Protein AF-A0A938ZZW5-F1 (afdb_monomer_lite)

Radius of gyration: 18.92 Å; chains: 1; bounding box: 55×35×50 Å

pLDDT: mean 74.82, std 15.45, range [39.91, 95.12]

Secondary structure (DSSP, 8-state):
-EEEEEEESSSEEEEEEEPPTT--HHHHHHHHHHHHHTT---BSS-------SEEEEEE----PPPPEE---SBTTB-EEEEEETTEEEEEEEETTTTEEEEEEEETTTTEEEEEEEES--HHHHHHHHHHHHHHHHHHHHHHHT----TT--

Sequence (153 aa):
MKAIITVVEKISSEAHIDIPDGLAESGIKQHVIDHYNSGEMLALLNIFHVDFESISVHIGKKKQFTWQPGKPWSPKRPYYFCKLGRFTLTLLTDTEQNLTRTEVYFGHHRQLIYTSEKDISKELAIVELQNFLSGLTVELQTLGHIEFSENEV

Foldseek 3Di:
DKKWKWFDDVDIWIFIDDDDPPDDPVRSVVVVVVCLVVVVGDTPDDDDDDDTPDMDMGDDDPPDWDWDWDDAPDPQWTKTWTDDPQKIWIWTARNVQCKIKIWIDGRNNPRTPDIDIDSHHPVVVVVVVVVVVVRVVVVVVVVVPDDDDPPPD

Structure (mmCIF, N/CA/C/O backbone):
data_AF-A0A938ZZW5-F1
#
_entry.id   AF-A0A938ZZW5-F1
#
loop_
_atom_site.group_PDB
_atom_site.id
_atom_site.type_symbol
_atom_site.label_atom_id
_atom_site.label_alt_id
_atom_site.label_comp_id
_atom_site.label_asym_id
_atom_site.label_entity_id
_atom_site.label_seq_id
_atom_site.pdbx_PDB_ins_code
_atom_site.Cartn_x
_atom_site.Cartn_y
_atom_site.Cartn_z
_atom_site.occupancy
_atom_site.B_iso_or_equiv
_atom_site.auth_seq_id
_atom_site.auth_comp_id
_atom_site.auth_asym_id
_atom_site.auth_atom_id
_atom_site.pdbx_PDB_model_num
ATOM 1 N N . MET A 1 1 ? 8.208 -2.073 22.589 1.00 57.69 1 MET A N 1
ATOM 2 C CA . MET A 1 1 ? 7.100 -2.368 21.632 1.00 57.69 1 MET A CA 1
ATOM 3 C C . MET A 1 1 ? 6.944 -1.211 20.624 1.00 57.69 1 MET A C 1
ATOM 5 O O . MET A 1 1 ? 7.438 -0.136 20.929 1.00 57.69 1 MET A O 1
ATOM 9 N N . LYS A 1 2 ? 6.309 -1.369 19.443 1.00 45.97 2 LYS A N 1
ATOM 10 C CA . LYS A 1 2 ? 6.075 -0.246 18.490 1.00 45.97 2 LYS A CA 1
ATOM 11 C C . LYS A 1 2 ? 4.584 0.044 18.305 1.00 45.97 2 LYS A C 1
ATOM 13 O O . LYS A 1 2 ? 3.821 -0.899 18.104 1.00 45.97 2 LYS A O 1
ATOM 18 N N . ALA A 1 3 ? 4.198 1.320 18.348 1.00 47.72 3 ALA A N 1
ATOM 19 C CA . ALA A 1 3 ? 2.833 1.778 18.086 1.00 47.72 3 ALA A CA 1
ATOM 20 C C . ALA A 1 3 ? 2.764 2.594 16.788 1.00 47.72 3 ALA A C 1
ATOM 22 O O . ALA A 1 3 ? 3.693 3.331 16.455 1.00 47.72 3 ALA A O 1
ATOM 23 N N . ILE A 1 4 ? 1.666 2.429 16.052 1.00 54.28 4 ILE A N 1
ATOM 24 C CA . ILE A 1 4 ? 1.316 3.254 14.894 1.00 54.28 4 ILE A CA 1
ATOM 25 C C . ILE A 1 4 ? 0.254 4.236 15.370 1.00 54.28 4 ILE A C 1
ATOM 27 O O . ILE A 1 4 ? -0.787 3.813 15.871 1.00 54.28 4 ILE A O 1
ATOM 31 N N . ILE A 1 5 ? 0.528 5.530 15.239 1.00 53.88 5 ILE A N 1
ATOM 32 C CA . ILE A 1 5 ? -0.391 6.585 15.656 1.00 53.88 5 ILE A CA 1
ATOM 33 C C . ILE A 1 5 ? -0.935 7.249 14.403 1.00 53.88 5 ILE A C 1
ATOM 35 O O . ILE A 1 5 ? -0.165 7.703 13.559 1.00 53.88 5 ILE A O 1
ATOM 39 N N . THR A 1 6 ? -2.257 7.273 14.282 1.00 50.34 6 THR A N 1
ATOM 40 C CA . THR A 1 6 ? -2.980 8.029 13.261 1.00 50.34 6 THR A CA 1
ATOM 41 C C . THR A 1 6 ? -3.580 9.256 13.925 1.00 50.34 6 THR A C 1
ATOM 43 O O . THR A 1 6 ? -4.434 9.129 14.803 1.00 50.34 6 THR A O 1
ATOM 46 N N . VAL A 1 7 ? -3.126 10.435 13.519 1.00 52.50 7 VAL A N 1
ATOM 47 C CA . VAL A 1 7 ? -3.723 11.711 13.924 1.00 52.50 7 VAL A CA 1
ATOM 48 C C . VAL A 1 7 ? -4.695 12.124 12.824 1.00 52.50 7 VAL A C 1
ATOM 50 O O . VAL A 1 7 ? -4.313 12.183 11.652 1.00 52.50 7 VAL A O 1
ATOM 53 N N . VAL A 1 8 ? -5.960 12.341 13.186 1.00 47.31 8 VAL A N 1
ATOM 54 C CA . VAL A 1 8 ? -6.995 12.784 12.246 1.00 47.31 8 VAL A CA 1
ATOM 55 C C . VAL A 1 8 ? -7.117 14.303 12.341 1.00 47.31 8 VAL A C 1
ATOM 57 O O . VAL A 1 8 ? -7.583 14.837 13.350 1.00 47.31 8 VAL A O 1
ATOM 60 N N . GLU A 1 9 ? -6.696 14.984 11.276 1.00 54.06 9 GLU A N 1
ATOM 61 C CA . GLU A 1 9 ? -6.910 16.416 11.032 1.00 54.06 9 GLU A CA 1
ATOM 62 C C . GLU A 1 9 ? -7.744 16.590 9.742 1.00 54.06 9 GLU A C 1
ATOM 64 O O . GLU A 1 9 ? -8.229 15.614 9.167 1.00 54.06 9 GLU A O 1
ATOM 69 N N . LYS A 1 10 ? -7.820 17.812 9.185 1.00 41.56 10 LYS A N 1
ATOM 70 C CA . LYS A 1 10 ? -8.226 18.009 7.772 1.00 41.56 10 LYS A CA 1
ATOM 71 C C . LYS A 1 10 ? -7.369 17.197 6.778 1.00 41.56 10 LYS A C 1
ATOM 73 O O . LYS A 1 10 ? -7.764 17.059 5.622 1.00 41.56 10 LYS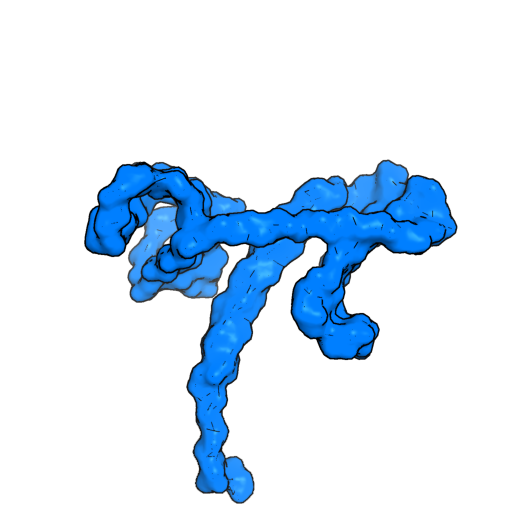 A O 1
ATOM 78 N N . ILE A 1 11 ? -6.206 16.700 7.212 1.00 45.91 11 ILE A N 1
ATOM 79 C CA . ILE A 1 11 ? -5.314 15.763 6.521 1.00 45.91 11 ILE A CA 1
ATOM 80 C C . ILE A 1 11 ? -4.861 14.714 7.556 1.00 45.91 11 ILE A C 1
ATOM 82 O O . ILE A 1 11 ? -4.548 15.057 8.689 1.00 45.91 11 ILE A O 1
ATOM 86 N N . SER A 1 12 ? -4.825 13.426 7.209 1.00 50.91 12 SER A N 1
ATOM 87 C CA . SER A 1 12 ? -4.348 12.380 8.128 1.00 50.91 12 SER A CA 1
ATOM 88 C C . SER A 1 12 ? -2.816 12.305 8.162 1.00 50.91 12 SER A C 1
ATOM 90 O O . SER A 1 12 ? -2.197 12.176 7.101 1.00 50.91 12 SER A O 1
ATOM 92 N N . SER A 1 13 ? -2.220 12.279 9.358 1.00 55.19 13 SER A N 1
ATOM 93 C CA . SER A 1 13 ? -0.772 12.103 9.563 1.00 55.19 13 SER A CA 1
ATOM 94 C C . SER A 1 13 ? -0.446 10.848 10.369 1.00 55.19 13 SER A C 1
ATOM 96 O O . SER A 1 13 ? -1.127 10.518 11.341 1.00 55.19 13 SER A O 1
ATOM 98 N N . GLU A 1 14 ? 0.623 10.151 9.972 1.00 61.62 14 GLU A N 1
ATOM 99 C CA . GLU A 1 14 ? 1.134 8.959 10.657 1.00 61.62 14 GLU A CA 1
ATOM 100 C C . GLU A 1 14 ? 2.482 9.265 11.325 1.00 61.62 14 GLU A C 1
ATOM 102 O O . GLU A 1 14 ? 3.399 9.797 10.688 1.00 61.62 14 GLU A O 1
ATOM 107 N N . ALA A 1 15 ? 2.613 8.889 12.599 1.00 64.75 15 ALA A N 1
ATOM 108 C CA . ALA A 1 15 ? 3.859 8.970 13.357 1.00 64.75 15 ALA A CA 1
ATOM 109 C C . ALA A 1 15 ? 4.176 7.632 14.035 1.00 64.75 15 ALA A C 1
ATOM 111 O O . ALA A 1 15 ? 3.279 6.898 14.469 1.00 64.75 15 ALA A O 1
ATOM 112 N N . HIS A 1 16 ? 5.466 7.293 14.115 1.00 68.75 16 HIS A N 1
ATOM 113 C CA . HIS A 1 16 ? 5.942 6.069 14.770 1.00 68.75 16 HIS A CA 1
ATOM 114 C C . HIS A 1 16 ? 6.742 6.444 16.007 1.00 68.75 16 HIS A C 1
ATOM 116 O O . HIS A 1 16 ? 7.796 7.064 15.888 1.00 68.75 16 HIS A O 1
ATOM 122 N N . ILE A 1 17 ? 6.274 6.006 17.173 1.00 73.31 17 ILE A N 1
ATOM 123 C CA . ILE A 1 17 ? 6.992 6.172 18.438 1.00 73.31 17 ILE A CA 1
ATOM 124 C C . ILE A 1 17 ? 7.247 4.812 19.089 1.00 73.31 17 ILE A C 1
ATOM 126 O O . ILE A 1 17 ? 6.466 3.860 18.938 1.00 73.31 17 ILE A O 1
ATOM 130 N N . ASP A 1 18 ? 8.357 4.721 19.813 1.00 78.62 18 ASP A N 1
ATOM 131 C CA . ASP A 1 18 ? 8.662 3.556 20.630 1.00 78.62 18 ASP A CA 1
ATOM 132 C C . ASP A 1 18 ? 7.878 3.638 21.945 1.00 78.62 18 ASP A C 1
ATOM 134 O O . ASP A 1 18 ? 7.877 4.661 22.631 1.00 78.62 18 ASP A O 1
ATOM 138 N N . ILE A 1 19 ? 7.189 2.545 22.284 1.00 79.56 19 ILE A N 1
ATOM 139 C CA . ILE A 1 19 ? 6.411 2.439 23.520 1.00 79.56 19 ILE A CA 1
ATOM 140 C C . ILE A 1 19 ? 7.209 1.615 24.536 1.00 79.56 19 ILE A C 1
ATOM 142 O O . ILE A 1 19 ? 7.565 0.467 24.213 1.00 79.56 19 ILE A O 1
ATOM 146 N N . PRO A 1 20 ? 7.461 2.161 25.745 1.00 81.62 20 PRO A N 1
ATOM 147 C CA . PRO A 1 20 ? 8.065 1.426 26.847 1.00 81.62 20 PRO A CA 1
ATOM 148 C C . PRO A 1 20 ? 7.281 0.156 27.177 1.00 81.62 20 PRO A C 1
ATOM 150 O O . PRO A 1 20 ? 6.047 0.152 27.228 1.00 81.62 20 PRO A O 1
ATOM 153 N N . ASP A 1 21 ? 8.001 -0.938 27.401 1.00 78.12 21 ASP A N 1
ATOM 154 C CA . ASP A 1 21 ? 7.375 -2.209 27.747 1.00 78.12 21 ASP A CA 1
ATOM 155 C C . ASP A 1 21 ? 6.774 -2.146 29.167 1.00 78.12 21 ASP A C 1
ATOM 157 O O . ASP A 1 21 ? 7.324 -1.514 30.068 1.00 78.12 21 ASP A O 1
ATOM 161 N N . GLY A 1 22 ? 5.632 -2.810 29.375 1.00 78.19 22 GLY A N 1
ATOM 162 C CA . GLY A 1 22 ? 4.965 -2.888 30.683 1.00 78.19 22 GLY A CA 1
ATOM 163 C C . GLY A 1 22 ? 4.006 -1.737 31.017 1.00 78.19 22 GLY A C 1
ATOM 164 O O . GLY A 1 22 ? 3.417 -1.749 32.097 1.00 78.19 22 GLY A O 1
ATOM 165 N N . LEU A 1 23 ? 3.800 -0.773 30.113 1.00 82.19 23 LEU A N 1
ATOM 166 C CA . LEU A 1 23 ? 2.779 0.262 30.293 1.00 82.19 23 LEU A CA 1
ATOM 167 C C . LEU A 1 23 ? 1.359 -0.307 30.149 1.00 82.19 23 LEU A C 1
ATOM 169 O O . LEU A 1 23 ? 1.050 -1.026 29.199 1.00 82.19 23 LEU A O 1
ATOM 173 N N . ALA A 1 24 ? 0.480 0.074 31.078 1.00 81.81 24 ALA A N 1
ATOM 174 C CA . ALA A 1 24 ? -0.962 -0.099 30.930 1.00 81.81 24 ALA A CA 1
ATOM 175 C C . ALA A 1 24 ? -1.522 0.884 29.885 1.00 81.81 24 ALA A C 1
ATOM 177 O O . ALA A 1 24 ? -0.890 1.891 29.574 1.00 81.81 24 ALA A O 1
ATOM 178 N N . GLU A 1 25 ? -2.732 0.633 29.382 1.00 70.00 25 GLU A N 1
ATOM 179 C CA . GLU A 1 25 ? -3.375 1.432 28.324 1.00 70.00 25 GLU A CA 1
ATOM 180 C C . GLU A 1 25 ? -3.402 2.943 28.621 1.00 70.00 25 GLU A C 1
ATOM 182 O O . GLU A 1 25 ? -3.058 3.754 27.761 1.00 70.00 25 GLU A O 1
ATOM 187 N N . SER A 1 26 ? -3.719 3.333 29.859 1.00 77.06 26 SER A N 1
ATOM 188 C CA . SER A 1 26 ? -3.692 4.736 30.294 1.00 77.06 26 SER A CA 1
ATOM 189 C C . SER A 1 26 ? -2.289 5.348 30.248 1.00 77.06 26 SER A C 1
ATOM 191 O O . SER A 1 26 ? -2.138 6.507 29.867 1.00 77.06 26 SER A O 1
ATOM 193 N N . GLY A 1 27 ? -1.260 4.566 30.580 1.00 78.31 27 GLY A N 1
ATOM 194 C CA . GLY A 1 27 ? 0.140 4.974 30.477 1.00 78.31 27 GLY A CA 1
ATOM 195 C C . GLY A 1 27 ? 0.593 5.126 29.027 1.00 78.31 27 GLY A C 1
ATOM 196 O O . GLY A 1 27 ? 1.302 6.073 28.708 1.00 78.31 27 GLY A O 1
ATOM 197 N N . ILE A 1 28 ? 0.124 4.255 28.128 1.00 76.62 28 ILE A N 1
ATOM 198 C CA . ILE A 1 28 ? 0.386 4.380 26.687 1.00 76.62 28 ILE A CA 1
ATOM 199 C C . ILE A 1 28 ? -0.282 5.641 26.133 1.00 76.62 28 ILE A C 1
ATOM 201 O O . ILE A 1 28 ? 0.349 6.389 25.390 1.00 76.62 28 ILE A O 1
ATOM 205 N N . LYS A 1 29 ? -1.531 5.917 26.528 1.00 73.31 29 LYS A N 1
ATOM 206 C CA . LYS A 1 29 ? -2.240 7.142 26.140 1.00 73.31 29 LYS A CA 1
ATOM 207 C C . LYS A 1 29 ? -1.482 8.396 26.581 1.00 73.31 29 LYS A C 1
ATOM 209 O O . LYS A 1 29 ? -1.312 9.308 25.777 1.00 73.31 29 LYS A O 1
ATOM 214 N N . GLN A 1 30 ? -1.018 8.431 27.830 1.00 76.81 30 GLN A N 1
ATOM 215 C CA . GLN A 1 30 ? -0.267 9.572 28.348 1.00 76.81 30 GLN A CA 1
ATOM 216 C C . GLN A 1 30 ? 1.070 9.744 27.618 1.00 76.81 30 GLN A C 1
ATOM 218 O O . GLN A 1 30 ? 1.376 10.843 27.180 1.00 76.81 30 GLN A O 1
ATOM 223 N N . HIS A 1 31 ? 1.797 8.651 27.375 1.00 81.88 31 HIS A N 1
ATOM 224 C CA . HIS A 1 31 ? 3.055 8.655 26.619 1.00 81.88 31 HIS A CA 1
ATOM 225 C C . HIS A 1 31 ? 2.890 9.241 25.206 1.00 81.88 31 HIS A C 1
ATOM 227 O O . HIS A 1 31 ? 3.710 10.029 24.747 1.00 81.88 31 HIS A O 1
ATOM 233 N N . VAL A 1 32 ? 1.795 8.897 24.524 1.00 76.69 32 VAL A N 1
ATOM 234 C CA . VAL A 1 32 ? 1.442 9.445 23.203 1.00 76.69 32 VAL A CA 1
ATOM 235 C C . VAL A 1 32 ? 1.156 10.947 23.270 1.00 76.69 32 VAL A C 1
ATOM 237 O O . VAL A 1 32 ? 1.653 11.699 22.432 1.00 76.69 32 VAL A O 1
ATOM 240 N N . ILE A 1 33 ? 0.379 11.384 24.266 1.00 75.88 33 ILE A N 1
ATOM 241 C CA . ILE A 1 33 ? 0.062 12.802 24.489 1.00 75.88 33 ILE A CA 1
ATOM 242 C C . ILE A 1 33 ? 1.334 13.599 24.800 1.00 75.88 33 ILE A C 1
ATOM 244 O O . ILE A 1 33 ? 1.512 14.692 24.267 1.00 75.88 33 ILE A O 1
ATOM 248 N N . ASP A 1 34 ? 2.229 13.055 25.623 1.00 80.81 34 ASP A N 1
ATOM 249 C CA . ASP A 1 34 ? 3.463 13.727 26.028 1.00 80.81 34 ASP A CA 1
ATOM 250 C C . ASP A 1 34 ? 4.401 13.932 24.830 1.00 80.81 34 ASP A C 1
ATOM 252 O O . ASP A 1 34 ? 4.881 15.045 24.626 1.00 80.81 34 ASP A O 1
ATOM 256 N N . HIS A 1 35 ? 4.583 12.907 23.985 1.00 77.75 35 HIS A N 1
ATOM 257 C CA . HIS A 1 35 ? 5.369 13.012 22.747 1.00 77.75 35 HIS A CA 1
ATOM 258 C C . HIS A 1 35 ? 4.771 13.980 21.721 1.00 77.75 35 HIS A C 1
ATOM 260 O O . HIS A 1 35 ? 5.504 14.609 20.956 1.00 77.75 35 HIS A O 1
ATOM 266 N N . TYR A 1 36 ? 3.443 14.086 21.675 1.00 72.56 36 TYR A N 1
ATOM 267 C CA . TYR A 1 36 ? 2.775 15.071 20.833 1.00 72.56 36 TYR A CA 1
ATOM 268 C C . TYR A 1 36 ? 3.028 16.491 21.355 1.00 72.56 36 TYR A C 1
ATOM 270 O O . TYR A 1 36 ? 3.528 17.347 20.631 1.00 72.56 36 TYR A O 1
ATOM 278 N N . ASN A 1 37 ? 2.749 16.727 22.640 1.00 73.75 37 ASN A N 1
ATOM 279 C CA . ASN A 1 37 ? 2.890 18.042 23.267 1.00 73.75 37 ASN A CA 1
ATOM 280 C C . ASN A 1 37 ? 4.343 18.536 23.299 1.00 73.75 37 ASN A C 1
ATOM 282 O O . ASN A 1 37 ? 4.574 19.745 23.266 1.00 73.75 37 ASN A O 1
ATOM 286 N N . SER A 1 38 ? 5.320 17.626 23.358 1.00 78.44 38 SER A N 1
ATOM 287 C CA . SER A 1 38 ? 6.745 17.964 23.299 1.00 78.44 38 SER A CA 1
ATOM 288 C C . SER A 1 38 ? 7.237 18.301 21.886 1.00 78.44 38 SER A C 1
ATOM 290 O O . SER A 1 38 ? 8.338 18.832 21.745 1.00 78.44 38 SER A O 1
ATOM 292 N N . GLY A 1 39 ? 6.448 18.011 20.844 1.00 70.31 39 GLY A N 1
ATOM 293 C CA . GLY A 1 39 ? 6.859 18.140 19.443 1.00 70.31 39 GLY A CA 1
ATOM 294 C C . GLY A 1 39 ? 7.840 17.057 18.979 1.00 70.31 39 GLY A C 1
ATOM 295 O O . GLY A 1 39 ? 8.392 17.146 17.884 1.00 70.31 39 GLY A O 1
ATOM 296 N N . GLU A 1 40 ? 8.069 16.018 19.787 1.00 70.81 40 GLU A N 1
ATOM 297 C CA . GLU A 1 40 ? 8.943 14.889 19.440 1.00 70.81 40 GLU A CA 1
ATOM 298 C C . GLU A 1 40 ? 8.256 13.863 18.524 1.00 70.81 40 GLU A C 1
ATOM 300 O O . GLU A 1 40 ? 8.891 12.929 18.026 1.00 70.81 40 GLU A O 1
ATOM 305 N N . MET A 1 41 ? 6.956 14.031 18.269 1.00 72.88 41 MET A N 1
ATOM 306 C CA . MET A 1 41 ? 6.207 13.241 17.302 1.00 72.88 41 MET A CA 1
ATOM 307 C C . MET A 1 41 ? 6.499 13.727 15.875 1.00 72.88 41 MET A C 1
ATOM 309 O O . MET A 1 41 ? 5.773 14.538 15.305 1.00 72.88 41 MET A O 1
ATOM 313 N N . LEU A 1 42 ? 7.573 13.208 15.277 1.00 61.06 42 LEU A N 1
ATOM 314 C CA . LEU A 1 42 ? 7.887 13.459 13.871 1.00 61.06 42 LEU A CA 1
ATOM 315 C C . LEU A 1 42 ? 6.877 12.724 12.980 1.00 61.06 42 LEU A C 1
ATOM 317 O O . LEU A 1 42 ? 7.005 11.525 12.718 1.00 61.06 42 LEU A O 1
ATOM 321 N N . ALA A 1 43 ? 5.855 13.446 12.527 1.00 56.06 43 ALA A N 1
ATOM 322 C CA . ALA A 1 43 ? 4.957 12.964 11.491 1.00 56.06 43 ALA A CA 1
ATOM 323 C C . ALA A 1 43 ? 5.745 12.738 10.187 1.00 56.06 43 ALA A C 1
ATOM 325 O O . ALA A 1 43 ? 6.604 13.536 9.805 1.00 56.06 43 ALA A O 1
ATOM 326 N N . LEU A 1 44 ? 5.447 11.641 9.483 1.00 52.09 44 LEU A N 1
ATOM 327 C CA . LEU A 1 44 ? 6.065 11.323 8.185 1.00 52.09 44 LEU A CA 1
ATOM 328 C C . LEU A 1 44 ? 5.768 12.386 7.110 1.00 52.09 44 LEU A C 1
ATOM 330 O O . LEU A 1 44 ? 6.455 12.450 6.090 1.00 52.09 44 LEU A O 1
ATOM 334 N N . LEU A 1 45 ? 4.769 13.233 7.356 1.00 43.25 45 LEU A N 1
ATOM 335 C CA . LEU A 1 45 ? 4.490 14.461 6.629 1.00 43.25 45 LEU A CA 1
ATOM 336 C C . LEU A 1 45 ? 4.602 15.614 7.626 1.00 43.25 45 LEU A C 1
ATOM 338 O O . LEU A 1 45 ? 3.999 15.578 8.691 1.00 43.25 45 LEU A O 1
ATOM 342 N N . ASN A 1 46 ? 5.420 16.607 7.294 1.00 39.91 46 ASN A N 1
ATOM 343 C CA . ASN A 1 46 ? 5.763 17.737 8.152 1.00 39.91 46 ASN A CA 1
ATOM 344 C C . ASN A 1 46 ? 4.534 18.650 8.338 1.00 39.91 46 ASN A C 1
ATOM 346 O O . ASN A 1 46 ? 4.361 19.611 7.586 1.00 39.91 46 ASN A O 1
ATOM 350 N N . ILE A 1 47 ? 3.646 18.318 9.277 1.00 40.75 47 ILE A N 1
ATOM 351 C CA . ILE A 1 47 ? 2.479 19.138 9.612 1.00 40.75 47 ILE A CA 1
ATOM 352 C C . ILE A 1 47 ? 2.764 19.860 10.930 1.00 40.75 47 ILE A C 1
ATOM 354 O O . ILE A 1 47 ? 3.148 19.254 11.927 1.00 40.75 47 ILE A O 1
ATOM 358 N N . PHE A 1 48 ? 2.671 21.189 10.886 1.00 41.53 48 PHE A N 1
ATOM 359 C CA . PHE A 1 48 ? 2.862 22.077 12.031 1.00 41.53 48 PHE A CA 1
ATOM 360 C C . PHE A 1 48 ? 1.886 21.739 13.168 1.00 41.53 48 PHE A C 1
ATOM 362 O O . PHE A 1 48 ? 0.810 21.216 12.913 1.00 41.53 48 PHE A O 1
ATOM 369 N N . HIS A 1 49 ? 2.237 22.095 14.410 1.00 44.09 49 HIS A N 1
ATOM 370 C CA . HIS A 1 49 ? 1.345 21.989 15.571 1.00 44.09 49 HIS A CA 1
ATOM 371 C C . HIS A 1 49 ? 0.014 22.716 15.297 1.00 44.09 49 HIS A C 1
ATOM 373 O O . HIS A 1 49 ? -0.019 23.947 15.235 1.00 44.09 49 HIS A O 1
ATOM 379 N N . VAL A 1 50 ? -1.076 21.966 15.155 1.00 46.12 50 VAL A N 1
ATOM 380 C CA . VAL A 1 50 ? -2.451 22.484 15.094 1.00 46.12 50 VAL A CA 1
ATOM 381 C C . VAL A 1 50 ? -3.344 21.654 16.018 1.00 46.12 50 VAL A C 1
ATOM 383 O O . VAL A 1 50 ? -3.026 20.510 16.335 1.00 46.12 50 VAL A O 1
ATOM 386 N N . ASP A 1 51 ? -4.446 22.234 16.490 1.00 50.44 51 ASP A N 1
ATOM 387 C CA . ASP A 1 51 ? -5.421 21.523 17.324 1.00 50.44 51 ASP A CA 1
ATOM 388 C C . ASP A 1 51 ? -6.066 20.366 16.531 1.00 50.44 51 ASP A C 1
ATOM 390 O O . ASP A 1 51 ? -6.563 20.576 15.422 1.00 50.44 51 ASP A O 1
ATOM 394 N N . PHE A 1 52 ? -6.056 19.145 17.081 1.00 51.94 52 PHE A N 1
ATOM 395 C CA . PHE A 1 52 ? -6.581 17.937 16.426 1.00 51.94 52 PHE A CA 1
ATOM 396 C C . PHE A 1 52 ? -7.982 17.557 16.925 1.00 51.94 52 PHE A C 1
ATOM 398 O O . PHE A 1 52 ? -8.335 17.803 18.079 1.00 51.94 52 PHE A O 1
ATOM 405 N N . GLU A 1 53 ? -8.764 16.881 16.075 1.00 53.09 53 GLU A N 1
ATOM 406 C CA . GLU A 1 53 ? -10.077 16.336 16.456 1.00 53.09 53 GLU A CA 1
ATOM 407 C C . GLU A 1 53 ? -9.952 14.973 17.160 1.00 53.09 53 GLU A C 1
ATOM 409 O O . GLU A 1 53 ? -10.670 14.709 18.125 1.00 53.09 53 GLU A O 1
ATOM 414 N N . SER A 1 54 ? -9.027 14.100 16.726 1.00 55.09 54 SER A N 1
ATOM 415 C CA . SER A 1 54 ? -8.754 12.826 17.414 1.00 55.09 54 SER A CA 1
ATOM 416 C C . SER A 1 54 ? -7.359 12.235 17.135 1.00 55.09 54 SER A C 1
ATOM 418 O O . SER A 1 54 ? -6.764 12.461 16.081 1.00 55.09 54 SER A O 1
ATOM 420 N N . ILE A 1 55 ? -6.852 11.435 18.085 1.00 58.22 55 ILE A N 1
ATOM 421 C CA . ILE A 1 55 ? -5.646 10.600 17.944 1.00 58.22 55 ILE A CA 1
ATOM 422 C C . ILE A 1 55 ? -6.054 9.137 18.144 1.00 58.22 55 ILE A C 1
ATOM 424 O O . ILE A 1 55 ? -6.568 8.773 19.203 1.00 58.22 55 ILE A O 1
ATOM 428 N N . SER A 1 56 ? -5.787 8.293 17.148 1.00 57.66 56 SER A N 1
ATOM 429 C CA . SER A 1 56 ? -5.968 6.842 17.220 1.00 57.66 56 SER A CA 1
ATOM 430 C C . SER A 1 56 ? -4.616 6.145 17.338 1.00 57.66 56 SER A C 1
ATOM 432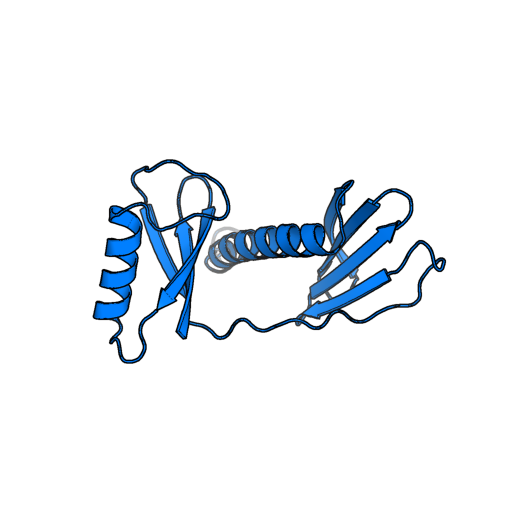 O O . SER A 1 56 ? -3.678 6.439 16.596 1.00 57.66 56 SER A O 1
ATOM 434 N N . VAL A 1 57 ? -4.505 5.210 18.280 1.00 54.91 57 VAL A N 1
ATOM 435 C CA . VAL A 1 57 ? -3.267 4.477 18.558 1.00 54.91 57 VAL A CA 1
ATOM 436 C C . VAL A 1 57 ? -3.501 3.001 18.287 1.00 54.91 57 VAL A C 1
ATOM 438 O O . VAL A 1 57 ? -4.293 2.349 18.964 1.00 54.91 57 VAL A O 1
ATOM 441 N N . HIS A 1 58 ? -2.775 2.450 17.320 1.00 59.12 58 HIS A N 1
ATOM 442 C CA . HIS A 1 58 ? -2.766 1.023 17.047 1.00 59.12 58 HIS A CA 1
ATOM 443 C C . HIS A 1 58 ? -1.464 0.393 17.546 1.00 59.12 58 HIS A C 1
ATOM 445 O O . HIS A 1 58 ? -0.377 0.616 17.006 1.00 59.12 58 HIS A O 1
ATOM 451 N N . ILE A 1 59 ? -1.576 -0.435 18.584 1.00 55.19 59 ILE A N 1
ATOM 452 C CA . ILE A 1 59 ? -0.462 -1.215 19.127 1.00 55.19 59 ILE A CA 1
ATOM 453 C C . ILE A 1 59 ? -0.459 -2.566 18.413 1.00 55.19 59 ILE A C 1
ATOM 455 O O . ILE A 1 59 ? -1.250 -3.453 18.725 1.00 55.19 59 ILE A O 1
ATOM 459 N N . GLY A 1 60 ? 0.428 -2.731 17.435 1.00 51.91 60 GLY A N 1
ATOM 460 C CA . GLY A 1 60 ? 0.482 -3.945 16.628 1.00 51.91 60 GLY A CA 1
ATOM 461 C C . GLY A 1 60 ? 1.899 -4.293 16.192 1.00 51.91 60 GLY A C 1
ATOM 462 O O . GLY A 1 60 ? 2.749 -3.426 15.987 1.00 51.91 60 GLY A O 1
ATOM 463 N N . LYS A 1 61 ? 2.170 -5.589 15.999 1.00 49.44 61 LYS A N 1
ATOM 464 C CA . LYS A 1 61 ? 3.368 -6.010 15.262 1.00 49.44 61 LYS A CA 1
ATOM 465 C C . LYS A 1 61 ? 3.163 -5.615 13.801 1.00 49.44 61 LYS A C 1
ATOM 467 O O . LYS A 1 61 ? 2.228 -6.115 13.176 1.00 49.44 61 LYS A O 1
ATOM 472 N N . LYS A 1 62 ? 4.033 -4.757 13.246 1.00 54.62 62 LYS A N 1
ATOM 473 C CA . LYS A 1 62 ? 4.049 -4.485 11.800 1.00 54.62 62 LYS A CA 1
ATOM 474 C C . LYS A 1 62 ? 4.128 -5.823 11.077 1.00 54.62 62 LYS A C 1
ATOM 476 O O . LYS A 1 62 ? 5.123 -6.540 11.199 1.00 54.62 62 LYS A O 1
ATOM 481 N N . LYS A 1 63 ? 3.072 -6.176 10.350 1.00 59.03 63 LYS A N 1
ATOM 482 C CA . LYS A 1 63 ? 3.106 -7.336 9.472 1.00 59.03 63 LYS A CA 1
ATOM 483 C C . LYS A 1 63 ? 4.064 -6.972 8.344 1.00 59.03 63 LYS A C 1
ATOM 485 O O . LYS A 1 63 ? 3.730 -6.163 7.488 1.00 59.03 63 LYS A O 1
ATOM 490 N N . GLN A 1 64 ? 5.290 -7.483 8.404 1.00 62.59 64 GLN A N 1
ATOM 491 C CA . GLN A 1 64 ? 6.229 -7.305 7.306 1.00 62.59 64 GLN A CA 1
ATOM 492 C C . GLN A 1 64 ? 5.708 -8.098 6.114 1.00 62.59 64 GLN A C 1
ATOM 494 O O . GLN A 1 64 ? 5.446 -9.298 6.212 1.00 62.59 64 GLN A O 1
ATOM 499 N N . PHE A 1 65 ? 5.525 -7.403 5.000 1.00 72.62 65 PHE A N 1
ATOM 500 C CA . PHE A 1 65 ? 5.123 -8.022 3.752 1.00 72.62 65 PHE A CA 1
ATOM 501 C C . PHE A 1 65 ? 6.365 -8.404 2.962 1.00 72.62 65 PHE A C 1
ATOM 503 O O . PHE A 1 65 ? 7.276 -7.599 2.774 1.00 72.62 65 PHE A O 1
ATOM 510 N N . THR A 1 66 ? 6.397 -9.645 2.490 1.00 81.50 66 THR A N 1
ATOM 511 C CA . THR A 1 66 ? 7.452 -10.110 1.595 1.00 81.50 66 THR A CA 1
ATOM 512 C C . THR A 1 66 ? 7.000 -9.891 0.159 1.00 81.50 66 THR A C 1
ATOM 514 O O . THR A 1 66 ? 6.015 -10.482 -0.289 1.00 81.50 66 THR A O 1
ATOM 517 N N . TRP A 1 67 ? 7.721 -9.036 -0.561 1.00 90.31 67 TRP A N 1
ATOM 518 C CA . TRP A 1 67 ? 7.561 -8.876 -2.001 1.00 90.31 67 TRP A CA 1
ATOM 519 C C . TRP A 1 67 ? 8.080 -10.117 -2.722 1.00 90.31 67 TRP A C 1
ATOM 521 O O . TRP A 1 67 ? 9.185 -10.585 -2.451 1.00 90.31 67 TRP A O 1
ATOM 531 N N . GLN A 1 68 ? 7.286 -10.644 -3.648 1.00 91.94 68 GLN A N 1
ATOM 532 C CA . GLN A 1 68 ? 7.667 -11.772 -4.489 1.00 91.94 68 GLN A CA 1
ATOM 533 C C . GLN A 1 68 ? 8.086 -11.252 -5.866 1.00 91.94 68 GLN A C 1
ATOM 535 O O . GLN A 1 68 ? 7.363 -10.432 -6.439 1.00 91.94 68 GLN A O 1
ATOM 540 N N . PRO A 1 69 ? 9.225 -11.700 -6.421 1.00 91.81 69 PRO A N 1
ATOM 541 C CA . PRO A 1 69 ? 9.555 -11.403 -7.805 1.00 91.81 69 PRO A CA 1
ATOM 542 C C . PRO A 1 69 ? 8.553 -12.121 -8.714 1.00 91.81 69 PRO A C 1
ATOM 544 O O . PRO A 1 69 ? 8.313 -13.321 -8.573 1.00 91.81 69 PRO A O 1
ATOM 547 N N . GLY A 1 70 ? 7.945 -11.389 -9.640 1.00 87.94 70 GLY A N 1
ATOM 548 C CA . GLY A 1 70 ? 7.181 -11.989 -10.726 1.00 87.94 70 GLY A CA 1
ATOM 549 C C . GLY A 1 70 ? 8.031 -12.133 -11.985 1.00 87.94 70 GLY A C 1
ATOM 550 O O . GLY A 1 70 ? 9.236 -11.892 -11.976 1.00 87.94 70 GLY A O 1
ATOM 551 N N . LYS A 1 71 ? 7.402 -12.541 -13.091 1.00 86.81 71 LYS A N 1
ATOM 552 C CA . LYS A 1 71 ? 8.093 -12.683 -14.376 1.00 86.81 71 LYS A CA 1
ATOM 553 C C . LYS A 1 71 ? 8.426 -11.287 -14.929 1.00 86.81 71 LYS A C 1
ATOM 555 O O . LYS A 1 71 ? 7.490 -10.562 -15.263 1.00 86.81 71 LYS A O 1
ATOM 560 N N . PRO A 1 72 ? 9.709 -10.899 -15.032 1.00 79.75 72 PRO A N 1
ATOM 561 C CA . PRO A 1 72 ? 10.071 -9.589 -15.553 1.00 79.75 72 PRO A CA 1
ATOM 562 C C . PRO A 1 72 ? 9.872 -9.539 -17.073 1.00 79.75 72 PRO A C 1
ATOM 564 O O . PRO A 1 72 ? 10.027 -10.553 -17.760 1.00 79.75 72 PRO A O 1
ATOM 567 N N . TRP A 1 73 ? 9.570 -8.354 -17.611 1.00 70.88 73 TRP A N 1
ATOM 568 C CA . TRP A 1 73 ? 9.576 -8.139 -19.066 1.00 70.88 73 TRP A CA 1
ATOM 569 C C . TRP A 1 73 ? 10.996 -8.111 -19.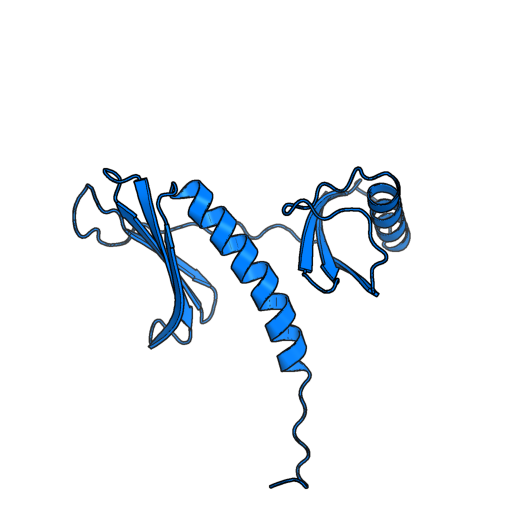632 1.00 70.88 73 TRP A C 1
ATOM 571 O O . TRP A 1 73 ? 11.226 -8.548 -20.757 1.00 70.88 73 TRP A O 1
ATOM 581 N N . SER A 1 74 ? 11.954 -7.618 -18.848 1.00 84.50 74 SER A N 1
ATOM 582 C CA . SER A 1 74 ? 13.382 -7.640 -19.154 1.00 84.50 74 SER A CA 1
ATOM 583 C C . SER A 1 74 ? 14.190 -7.557 -17.852 1.00 84.50 74 SER A C 1
ATOM 585 O O . SER A 1 74 ? 13.644 -7.141 -16.830 1.00 84.50 74 SER A O 1
ATOM 587 N N . PRO A 1 75 ? 15.494 -7.889 -17.852 1.00 82.56 75 PRO A N 1
ATOM 588 C CA . PRO A 1 75 ? 16.342 -7.734 -16.663 1.00 82.56 75 PRO A CA 1
ATOM 589 C C . PRO A 1 75 ? 16.362 -6.304 -16.099 1.00 82.56 75 PRO A C 1
ATOM 591 O O . PRO A 1 75 ? 16.551 -6.117 -14.904 1.00 82.56 75 PRO A O 1
ATOM 594 N N . LYS A 1 76 ? 16.135 -5.309 -16.965 1.00 88.81 76 LYS A N 1
ATOM 595 C CA . LYS A 1 76 ? 16.092 -3.876 -16.635 1.00 88.81 76 LYS A CA 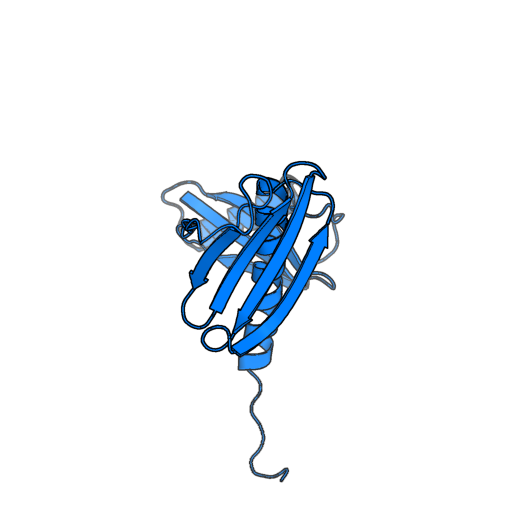1
ATOM 596 C C . LYS A 1 76 ? 14.739 -3.424 -16.081 1.00 88.81 76 LYS A C 1
ATOM 598 O O . LYS A 1 76 ? 14.619 -2.314 -15.575 1.00 88.81 76 LYS A O 1
ATOM 603 N N . ARG A 1 77 ? 13.714 -4.271 -16.214 1.00 89.38 77 ARG A N 1
ATOM 604 C CA . ARG A 1 77 ? 12.340 -4.005 -15.785 1.00 89.38 77 ARG A CA 1
ATOM 605 C C . ARG A 1 77 ? 11.827 -5.107 -14.863 1.00 89.38 77 ARG A C 1
ATOM 607 O O . ARG A 1 77 ? 10.972 -5.903 -15.276 1.00 89.38 77 ARG A O 1
ATOM 614 N N . PRO A 1 78 ? 12.390 -5.229 -13.647 1.00 92.75 78 PRO A N 1
ATOM 615 C CA . PRO A 1 78 ? 11.884 -6.164 -12.664 1.00 92.75 78 PRO A CA 1
ATOM 616 C C . PRO A 1 78 ? 10.448 -5.825 -12.255 1.00 92.75 78 PRO A C 1
ATOM 618 O O . PRO A 1 78 ? 10.048 -4.666 -12.149 1.00 92.75 78 PRO A O 1
ATOM 621 N N . TYR A 1 79 ? 9.691 -6.885 -11.996 1.00 92.69 79 TYR A N 1
ATOM 622 C CA . TYR A 1 79 ? 8.318 -6.827 -11.524 1.00 92.69 79 TYR A CA 1
ATOM 623 C C . TYR A 1 79 ? 8.222 -7.559 -10.189 1.00 92.69 79 TYR A C 1
ATOM 625 O O . TYR A 1 79 ? 8.706 -8.687 -10.057 1.00 92.69 79 TYR A O 1
ATOM 633 N N . TYR A 1 80 ? 7.578 -6.930 -9.214 1.00 93.69 80 TYR A N 1
ATOM 634 C CA . TYR A 1 80 ? 7.331 -7.488 -7.892 1.00 93.69 80 TYR A CA 1
ATOM 635 C C . TYR A 1 80 ? 5.848 -7.419 -7.564 1.00 93.69 80 TYR A C 1
ATOM 637 O O . TYR A 1 80 ? 5.151 -6.498 -7.985 1.00 93.69 80 TYR A O 1
ATOM 645 N N . PHE A 1 81 ? 5.366 -8.373 -6.774 1.00 93.12 81 PHE A N 1
ATOM 646 C CA . PHE A 1 81 ? 3.991 -8.369 -6.299 1.00 93.12 81 PHE A CA 1
ATOM 647 C C . PHE A 1 81 ? 3.872 -8.857 -4.856 1.00 93.12 81 PHE A C 1
ATOM 649 O O . PHE A 1 81 ? 4.708 -9.609 -4.352 1.00 93.12 81 PHE A O 1
ATOM 656 N N . CYS A 1 82 ? 2.800 -8.437 -4.191 1.00 91.06 82 CYS A N 1
ATOM 657 C CA . CYS A 1 82 ? 2.426 -8.887 -2.859 1.00 91.06 82 CYS A CA 1
ATOM 658 C C . CYS A 1 82 ? 0.907 -9.086 -2.778 1.00 91.06 82 CYS A C 1
ATOM 660 O O . CYS A 1 82 ? 0.138 -8.211 -3.177 1.00 91.06 82 CYS A O 1
ATOM 662 N N . LYS A 1 83 ? 0.460 -10.237 -2.261 1.00 88.38 83 LYS A N 1
ATOM 663 C CA . LYS A 1 83 ? -0.967 -10.544 -2.069 1.00 88.38 83 LYS A CA 1
ATOM 664 C C . LYS A 1 83 ? -1.389 -10.261 -0.631 1.00 88.38 83 LYS A C 1
ATOM 666 O O . LYS A 1 83 ? -0.763 -10.742 0.310 1.00 88.38 83 LYS A O 1
ATOM 671 N N . LEU A 1 84 ? -2.489 -9.529 -0.478 1.00 82.62 84 LEU A N 1
ATOM 672 C CA . LEU A 1 84 ? -2.985 -9.023 0.799 1.00 82.62 84 LEU A CA 1
ATOM 673 C C . LEU A 1 84 ? -4.504 -9.222 0.876 1.00 82.62 84 LEU A C 1
ATOM 675 O O . LEU A 1 84 ? -5.299 -8.353 0.527 1.00 82.62 84 LEU A O 1
ATOM 679 N N . GLY A 1 85 ? -4.925 -10.423 1.282 1.00 84.12 85 GLY A N 1
ATOM 680 C CA . GLY A 1 85 ? -6.338 -10.808 1.246 1.00 84.12 85 GLY A CA 1
ATOM 681 C C . GLY A 1 85 ? -6.894 -10.737 -0.182 1.00 84.12 85 GLY A C 1
ATOM 682 O O . GLY A 1 85 ? -6.440 -11.470 -1.058 1.00 84.12 85 GLY A O 1
ATOM 683 N N . ARG A 1 86 ? -7.863 -9.839 -0.417 1.00 84.56 86 ARG A N 1
ATOM 684 C CA . ARG A 1 86 ? -8.441 -9.573 -1.752 1.00 84.56 86 ARG A CA 1
ATOM 685 C C . ARG A 1 86 ? -7.642 -8.570 -2.585 1.00 84.56 86 ARG A C 1
ATOM 687 O O . ARG A 1 86 ? -7.949 -8.405 -3.767 1.00 84.56 86 ARG A O 1
ATOM 694 N N . PHE A 1 87 ? -6.650 -7.915 -1.987 1.00 87.81 87 PHE A N 1
ATOM 695 C CA . PHE A 1 87 ? -5.802 -6.950 -2.666 1.00 87.81 87 PHE A CA 1
ATOM 696 C C . PHE A 1 87 ? -4.570 -7.612 -3.273 1.00 87.81 87 PHE A C 1
ATOM 698 O O . PHE A 1 87 ? -4.052 -8.615 -2.771 1.00 87.81 87 PHE A O 1
ATOM 705 N N . THR A 1 88 ? -4.069 -7.030 -4.353 1.00 91.50 88 THR A N 1
ATOM 706 C CA . THR A 1 88 ? -2.720 -7.305 -4.839 1.00 91.50 88 THR A CA 1
ATOM 707 C C . THR A 1 88 ? -2.001 -6.007 -5.139 1.00 91.50 88 THR A C 1
ATOM 709 O O . THR A 1 88 ? -2.507 -5.171 -5.876 1.00 91.50 88 THR A O 1
ATOM 712 N N . LEU A 1 89 ? -0.820 -5.872 -4.552 1.00 92.88 89 LEU A N 1
ATOM 713 C CA . LEU A 1 89 ? 0.098 -4.764 -4.739 1.00 92.88 89 LEU A CA 1
ATOM 714 C C . LEU A 1 89 ? 1.132 -5.175 -5.778 1.00 92.88 89 LEU A C 1
ATOM 716 O O . LEU A 1 89 ? 1.631 -6.303 -5.718 1.00 92.88 89 LEU A O 1
ATOM 720 N N . THR A 1 90 ? 1.480 -4.280 -6.692 1.00 94.25 90 THR A N 1
ATOM 721 C CA . THR A 1 90 ? 2.536 -4.511 -7.676 1.00 94.25 90 THR A CA 1
ATOM 722 C C . THR A 1 90 ? 3.514 -3.347 -7.730 1.00 94.25 90 THR A C 1
ATOM 724 O O . THR A 1 90 ? 3.157 -2.202 -7.460 1.00 94.25 90 THR A O 1
ATOM 727 N N . LEU A 1 91 ? 4.760 -3.666 -8.078 1.00 94.38 91 LEU A N 1
ATOM 728 C CA . LEU A 1 91 ? 5.816 -2.710 -8.385 1.00 94.38 91 LEU A CA 1
ATOM 729 C C . LEU A 1 91 ? 6.448 -3.113 -9.714 1.00 94.38 91 LEU A C 1
ATOM 731 O O . LEU A 1 91 ? 6.930 -4.238 -9.857 1.00 94.38 91 LEU A O 1
ATOM 735 N N . LEU A 1 92 ? 6.455 -2.197 -10.671 1.00 94.19 92 LEU A N 1
ATOM 736 C CA . LEU A 1 92 ? 7.198 -2.298 -11.917 1.00 94.19 92 LEU A CA 1
ATOM 737 C C . LEU A 1 92 ? 8.290 -1.237 -11.864 1.00 94.19 92 LEU A C 1
ATOM 739 O O . LEU A 1 92 ? 7.989 -0.048 -11.863 1.00 94.19 92 LEU A O 1
ATOM 743 N N . THR A 1 93 ? 9.547 -1.658 -11.801 1.00 92.50 93 THR A N 1
ATOM 744 C CA . THR A 1 93 ? 10.679 -0.731 -11.696 1.00 92.50 93 THR A CA 1
ATOM 745 C C . THR A 1 93 ? 11.468 -0.757 -12.993 1.00 92.50 93 THR A C 1
ATOM 747 O O . THR A 1 93 ? 11.832 -1.836 -13.439 1.00 92.50 93 THR A O 1
ATOM 750 N N . ASP A 1 94 ? 11.757 0.396 -13.587 1.00 91.81 94 ASP A N 1
ATOM 751 C CA . ASP A 1 94 ? 12.759 0.560 -14.640 1.00 91.81 94 ASP A CA 1
ATOM 752 C C . ASP A 1 94 ? 14.067 1.031 -13.994 1.00 91.81 94 ASP A C 1
ATOM 754 O O . ASP A 1 94 ? 14.177 2.155 -13.499 1.00 91.81 94 ASP A O 1
ATOM 758 N N . THR A 1 95 ? 15.062 0.144 -13.956 1.00 86.19 95 THR A N 1
ATOM 759 C CA . THR A 1 95 ? 16.330 0.415 -13.265 1.00 86.19 95 THR A CA 1
ATOM 760 C C . THR A 1 95 ? 17.207 1.427 -13.994 1.00 86.19 95 THR A C 1
ATOM 762 O O . THR A 1 95 ? 18.138 1.946 -13.390 1.00 86.19 95 THR A O 1
ATOM 765 N N . GLU A 1 96 ? 16.959 1.693 -15.280 1.00 88.69 96 GLU A N 1
ATOM 766 C CA . GLU A 1 96 ? 17.751 2.666 -16.043 1.00 88.69 96 GLU A CA 1
ATOM 767 C C . GLU A 1 96 ? 17.253 4.090 -15.823 1.00 88.69 96 GLU A C 1
ATOM 769 O O . GLU A 1 96 ? 18.051 5.020 -15.761 1.00 88.69 96 GLU A O 1
ATOM 774 N N . GLN A 1 97 ? 15.938 4.247 -15.683 1.00 86.69 97 GLN A N 1
ATOM 775 C CA . GLN A 1 97 ? 15.295 5.550 -15.508 1.00 86.69 97 GLN A CA 1
ATOM 776 C C . GLN A 1 97 ? 15.041 5.890 -14.036 1.00 86.69 97 GLN A C 1
ATOM 778 O O . GLN A 1 97 ? 14.591 6.988 -13.737 1.00 86.69 97 GLN A O 1
ATOM 783 N N . ASN A 1 98 ? 15.337 4.961 -13.115 1.00 89.81 98 ASN A N 1
ATOM 784 C CA . ASN A 1 98 ? 14.949 5.059 -11.706 1.00 89.81 98 ASN A CA 1
ATOM 785 C C . ASN A 1 98 ? 13.445 5.356 -11.558 1.00 89.81 98 ASN A C 1
ATOM 787 O O . ASN A 1 98 ? 13.031 6.125 -10.699 1.00 89.81 98 ASN A O 1
ATOM 791 N N . LEU A 1 99 ? 12.643 4.752 -12.434 1.00 91.69 99 LEU A N 1
ATOM 792 C CA . LEU A 1 99 ? 11.201 4.935 -12.515 1.00 91.69 99 LEU A CA 1
ATOM 793 C C . LEU A 1 99 ? 10.535 3.743 -11.841 1.00 91.69 99 LEU A C 1
ATOM 795 O O . LEU A 1 99 ? 10.824 2.596 -12.185 1.00 91.69 99 LEU A O 1
ATOM 799 N N . THR A 1 100 ? 9.620 3.988 -10.912 1.00 94.69 100 THR A N 1
ATOM 800 C CA . THR A 1 100 ? 8.810 2.929 -10.315 1.00 94.69 100 THR A CA 1
ATOM 801 C C . THR A 1 100 ? 7.336 3.240 -10.487 1.00 94.69 100 THR A C 1
ATOM 803 O O . THR A 1 100 ? 6.839 4.283 -10.058 1.00 94.69 100 THR A O 1
ATOM 806 N N . ARG A 1 101 ? 6.630 2.289 -11.094 1.00 95.00 101 ARG A N 1
ATOM 807 C CA . ARG A 1 101 ? 5.179 2.247 -11.151 1.00 95.00 101 ARG A CA 1
ATOM 808 C C . ARG A 1 101 ? 4.647 1.304 -10.088 1.00 95.00 101 ARG A C 1
ATOM 810 O O . ARG A 1 101 ? 5.021 0.135 -10.031 1.00 95.00 101 ARG A O 1
ATOM 817 N N . THR A 1 102 ? 3.733 1.816 -9.288 1.00 95.12 102 THR A N 1
ATOM 818 C CA . THR A 1 102 ? 3.037 1.100 -8.234 1.00 95.12 102 THR A CA 1
ATOM 819 C C . THR A 1 102 ? 1.575 0.961 -8.603 1.00 95.12 102 THR A C 1
ATOM 821 O O . THR A 1 102 ? 0.948 1.942 -9.000 1.00 95.12 102 THR A O 1
ATOM 824 N N . GLU A 1 103 ? 1.008 -0.227 -8.421 1.00 94.81 103 GLU A N 1
ATOM 825 C CA . GLU A 1 103 ? -0.420 -0.448 -8.641 1.00 94.81 103 GLU A CA 1
ATOM 826 C C . GLU A 1 103 ? -1.042 -1.233 -7.488 1.00 94.81 103 GLU A C 1
ATOM 828 O O . GLU A 1 103 ? -0.409 -2.095 -6.871 1.00 94.81 103 GLU A O 1
ATOM 833 N N . VAL A 1 104 ? -2.315 -0.948 -7.212 1.00 92.56 104 VAL A N 1
ATOM 834 C CA . VAL A 1 104 ? -3.130 -1.723 -6.276 1.00 92.56 104 VAL A CA 1
ATOM 835 C C . VAL A 1 104 ? -4.363 -2.226 -6.993 1.00 92.56 104 VAL A C 1
ATOM 837 O O . VAL A 1 104 ? -5.149 -1.454 -7.544 1.00 92.56 104 VAL A O 1
ATOM 840 N N . TYR A 1 105 ? -4.553 -3.535 -6.929 1.00 89.94 105 TYR A N 1
ATOM 841 C CA . TYR A 1 105 ? -5.718 -4.211 -7.458 1.00 89.94 105 TYR A CA 1
ATOM 842 C C . TYR A 1 105 ? -6.601 -4.743 -6.338 1.00 89.94 105 TYR A C 1
ATOM 844 O O . TYR A 1 105 ? -6.095 -5.267 -5.347 1.00 89.94 105 TYR A O 1
ATOM 852 N N . PHE A 1 106 ? -7.912 -4.709 -6.545 1.00 87.00 106 PHE A N 1
ATOM 853 C CA . PHE A 1 106 ? -8.919 -5.353 -5.709 1.00 87.00 106 PHE A CA 1
ATOM 854 C C . PHE A 1 106 ? -9.608 -6.505 -6.460 1.00 87.00 106 PHE A C 1
ATOM 856 O O . PHE A 1 106 ? -9.674 -6.529 -7.693 1.00 87.00 106 PHE A O 1
ATOM 863 N N . GLY A 1 107 ? -10.103 -7.496 -5.712 1.00 79.31 107 GLY A N 1
ATOM 864 C CA . GLY A 1 107 ? -10.916 -8.585 -6.259 1.00 79.31 107 GLY A CA 1
ATOM 865 C C . GLY A 1 107 ? -10.139 -9.560 -7.149 1.00 79.31 107 GLY A C 1
ATOM 866 O O . GLY A 1 107 ? -10.597 -9.884 -8.241 1.00 79.31 107 GLY A O 1
ATOM 867 N N . HIS A 1 108 ? -8.970 -10.029 -6.695 1.00 71.38 108 HIS A N 1
ATOM 868 C CA . HIS A 1 108 ? -8.101 -10.955 -7.446 1.00 71.38 108 HIS A CA 1
ATOM 869 C C . HIS A 1 108 ? -7.612 -10.395 -8.796 1.00 71.38 108 HIS A C 1
ATOM 871 O O . HIS A 1 108 ? -7.734 -11.059 -9.823 1.00 71.38 108 HIS A O 1
ATOM 877 N N . HIS A 1 109 ? -7.032 -9.190 -8.794 1.00 69.00 109 HIS A N 1
ATOM 878 C CA . HIS A 1 109 ? -6.486 -8.515 -9.987 1.00 69.00 109 HIS A CA 1
ATOM 879 C C . HIS A 1 109 ? -7.514 -8.037 -11.023 1.00 69.00 109 HIS A C 1
ATOM 881 O O . HIS A 1 109 ? -7.146 -7.737 -12.154 1.00 69.00 109 HIS A O 1
ATOM 887 N N . ARG A 1 110 ? -8.802 -7.968 -10.674 1.00 74.50 110 ARG A N 1
ATOM 888 C CA . ARG A 1 110 ? -9.850 -7.601 -11.641 1.00 74.50 110 ARG A CA 1
ATOM 889 C C . ARG A 1 110 ? -10.113 -6.104 -11.721 1.00 74.50 110 ARG A C 1
ATOM 891 O O . ARG A 1 110 ? -10.573 -5.637 -12.755 1.00 74.50 110 ARG A O 1
ATOM 898 N N . GLN A 1 111 ? -9.819 -5.366 -10.654 1.00 87.25 111 GLN A N 1
ATOM 899 C CA . GLN A 1 111 ? -10.089 -3.936 -10.584 1.00 87.25 111 GLN A CA 1
ATOM 900 C C . GLN A 1 111 ? -8.852 -3.185 -10.109 1.00 87.25 111 GLN A C 1
ATOM 902 O O . GLN A 1 111 ? -8.405 -3.392 -8.984 1.00 87.25 111 GLN A O 1
ATOM 907 N N . LEU A 1 112 ? -8.309 -2.319 -10.962 1.00 90.81 112 LEU A N 1
ATOM 908 C CA . LEU A 1 112 ? -7.266 -1.367 -10.591 1.00 90.81 112 LEU A CA 1
ATOM 909 C C . LEU A 1 112 ? -7.909 -0.239 -9.776 1.00 90.81 112 LEU A C 1
ATOM 911 O O . LEU A 1 112 ? -8.810 0.431 -10.273 1.00 90.81 112 LEU A O 1
ATOM 915 N N . ILE A 1 113 ? -7.467 -0.053 -8.534 1.00 88.12 113 ILE A N 1
ATOM 916 C CA . ILE A 1 113 ? -8.002 0.976 -7.624 1.00 88.12 113 ILE A CA 1
ATOM 917 C C . ILE A 1 113 ? -6.992 2.086 -7.324 1.00 88.12 113 ILE A C 1
ATOM 919 O O . ILE A 1 113 ? -7.364 3.135 -6.815 1.00 88.12 113 ILE A O 1
ATOM 923 N N . TYR A 1 114 ? -5.717 1.862 -7.643 1.00 90.75 114 TYR A N 1
ATOM 924 C CA . TYR A 1 114 ? -4.662 2.857 -7.511 1.00 90.75 114 TYR A CA 1
ATOM 925 C C . TYR A 1 114 ? -3.546 2.572 -8.506 1.00 90.75 114 TYR A C 1
ATOM 927 O O . TYR A 1 114 ? -3.153 1.418 -8.681 1.00 90.75 114 TYR A O 1
ATOM 935 N N . THR A 1 115 ? -3.010 3.631 -9.104 1.00 94.12 115 THR A N 1
ATOM 936 C CA . THR A 1 115 ? -1.783 3.596 -9.894 1.00 94.12 115 THR A CA 1
ATOM 937 C C . THR A 1 115 ? -0.996 4.877 -9.649 1.00 94.12 115 THR A C 1
ATOM 939 O O . THR A 1 115 ? -1.572 5.961 -9.585 1.00 94.12 115 THR A O 1
ATOM 942 N N . SER A 1 116 ? 0.319 4.756 -9.532 1.00 92.44 116 SER A N 1
ATOM 943 C CA . SER A 1 116 ? 1.244 5.886 -9.464 1.00 92.44 116 SER A CA 1
ATOM 944 C C . SER A 1 116 ? 2.529 5.498 -10.169 1.00 92.44 116 SER A C 1
ATOM 946 O O . SER A 1 116 ? 3.028 4.401 -9.955 1.00 92.44 116 SER A O 1
ATOM 948 N N . GLU A 1 117 ? 3.067 6.379 -10.996 1.00 94.38 117 GLU A N 1
ATOM 949 C CA . GLU A 1 117 ? 4.325 6.179 -11.711 1.00 94.38 117 GLU A CA 1
ATOM 950 C C . GLU A 1 117 ? 5.192 7.415 -11.477 1.00 94.38 117 GLU A C 1
ATOM 952 O O . GLU A 1 117 ? 4.748 8.537 -11.722 1.00 94.38 117 GLU A O 1
ATOM 957 N N . LYS A 1 118 ? 6.378 7.213 -10.897 1.00 90.62 118 LYS A N 1
ATOM 958 C CA . LYS A 1 118 ? 7.260 8.296 -10.447 1.00 90.62 118 LYS A CA 1
ATOM 959 C C . LYS A 1 118 ? 8.726 7.916 -10.603 1.00 90.62 118 LYS A C 1
ATOM 961 O O . LYS A 1 118 ? 9.078 6.748 -10.433 1.00 90.62 118 LYS A O 1
ATOM 966 N N . ASP A 1 119 ? 9.569 8.917 -10.841 1.00 94.12 119 ASP A N 1
ATOM 967 C CA . ASP A 1 119 ? 11.034 8.803 -10.926 1.00 94.12 119 ASP A CA 1
ATOM 968 C C . ASP A 1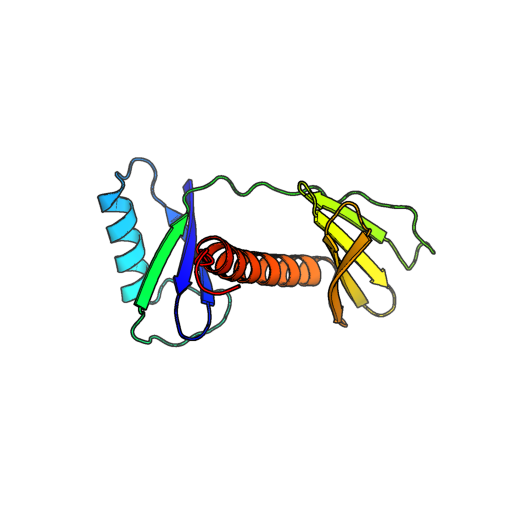 119 ? 11.666 8.609 -9.535 1.00 94.12 119 ASP A C 1
ATOM 970 O O . ASP A 1 119 ? 12.426 9.437 -9.028 1.00 94.12 119 ASP A O 1
ATOM 974 N N . ILE A 1 120 ? 11.285 7.522 -8.869 1.00 89.25 120 ILE A N 1
ATOM 975 C CA . ILE A 1 120 ? 11.734 7.149 -7.533 1.00 89.25 120 ILE A CA 1
ATOM 976 C C . ILE A 1 120 ? 12.194 5.693 -7.487 1.00 89.25 120 ILE A C 1
ATOM 978 O O . ILE A 1 120 ? 11.734 4.826 -8.240 1.00 89.25 120 ILE A O 1
ATOM 982 N N . SER A 1 121 ? 13.071 5.407 -6.525 1.00 88.69 121 SER A N 1
ATOM 983 C CA . SER A 1 121 ? 13.522 4.044 -6.267 1.00 88.69 121 SER A CA 1
ATOM 984 C C . SER A 1 121 ? 12.374 3.151 -5.793 1.00 88.69 121 SER A C 1
ATOM 986 O O . SER A 1 121 ? 11.370 3.612 -5.240 1.00 88.69 121 SER A O 1
ATOM 988 N N . LYS A 1 122 ? 12.560 1.838 -5.943 1.00 88.88 122 LYS A N 1
ATOM 989 C CA . LYS A 1 122 ? 11.630 0.819 -5.442 1.00 88.88 122 LYS A CA 1
ATOM 990 C C . LYS A 1 122 ? 11.375 0.980 -3.940 1.00 88.88 122 LYS A C 1
ATOM 992 O O . LYS A 1 122 ? 10.243 0.849 -3.489 1.00 88.88 122 LYS A O 1
ATOM 997 N N . GLU A 1 123 ? 12.417 1.258 -3.161 1.00 87.44 123 GLU A N 1
ATOM 998 C CA . GLU A 1 123 ? 12.330 1.431 -1.710 1.00 87.44 123 GLU A CA 1
ATOM 999 C C . GLU A 1 123 ? 11.455 2.634 -1.345 1.00 87.44 123 GLU A C 1
ATOM 1001 O O . GLU A 1 123 ? 10.602 2.521 -0.466 1.00 87.44 123 GLU A O 1
ATOM 1006 N N . LEU A 1 124 ? 11.607 3.758 -2.054 1.00 84.50 124 LEU A N 1
ATOM 1007 C CA . LEU A 1 124 ? 10.791 4.948 -1.820 1.00 84.50 124 LEU A CA 1
ATOM 1008 C C . LEU A 1 124 ? 9.342 4.740 -2.284 1.00 84.50 124 LEU A C 1
ATOM 1010 O O . LEU A 1 124 ? 8.413 5.119 -1.574 1.00 84.50 124 LEU A O 1
ATOM 1014 N N . ALA A 1 125 ? 9.135 4.055 -3.411 1.00 87.50 125 ALA A N 1
ATOM 1015 C CA . ALA A 1 125 ? 7.803 3.690 -3.890 1.00 87.50 125 ALA A CA 1
ATOM 1016 C C . ALA A 1 125 ? 7.042 2.790 -2.900 1.00 87.50 125 ALA A C 1
ATOM 1018 O O . ALA A 1 125 ? 5.833 2.943 -2.736 1.00 87.50 125 ALA A O 1
ATOM 1019 N N . ILE A 1 126 ? 7.738 1.881 -2.203 1.00 88.25 126 ILE A N 1
ATOM 1020 C CA . ILE A 1 126 ? 7.151 1.063 -1.129 1.00 88.25 126 ILE A CA 1
ATOM 1021 C C . ILE A 1 126 ? 6.681 1.942 0.035 1.00 88.25 126 ILE A C 1
ATOM 1023 O O . ILE A 1 126 ? 5.594 1.708 0.562 1.00 88.25 126 ILE A O 1
ATOM 1027 N N . VAL A 1 127 ? 7.474 2.942 0.432 1.00 83.44 127 VAL A N 1
ATOM 1028 C CA . VAL A 1 127 ? 7.108 3.870 1.514 1.00 83.44 127 VAL A CA 1
ATOM 1029 C C . VAL A 1 127 ? 5.890 4.706 1.122 1.00 83.44 127 VAL A C 1
ATOM 1031 O O . VAL A 1 127 ? 4.934 4.783 1.889 1.00 83.44 127 VAL A O 1
ATOM 1034 N N . GLU A 1 128 ? 5.874 5.273 -0.087 1.00 83.88 128 GLU A N 1
ATOM 1035 C CA . GLU A 1 128 ? 4.716 6.031 -0.573 1.00 83.88 128 GLU A CA 1
ATOM 1036 C C . GLU A 1 128 ? 3.453 5.167 -0.659 1.00 83.88 128 GLU A C 1
ATOM 1038 O O . GLU A 1 128 ? 2.377 5.600 -0.246 1.00 83.88 128 GLU A O 1
ATOM 1043 N N . LEU A 1 129 ? 3.580 3.929 -1.148 1.00 87.56 129 LEU A N 1
ATOM 1044 C CA . LEU A 1 129 ? 2.468 2.985 -1.203 1.00 87.56 129 LEU A CA 1
ATOM 1045 C C . LEU A 1 129 ? 1.938 2.661 0.189 1.00 87.56 129 LEU A C 1
ATOM 1047 O O . LEU A 1 129 ? 0.727 2.599 0.386 1.00 87.56 129 LEU A O 1
ATOM 1051 N N . GLN A 1 130 ? 2.833 2.442 1.151 1.00 83.06 130 GLN A N 1
ATOM 1052 C CA . GLN A 1 130 ? 2.437 2.193 2.528 1.00 83.06 130 GLN A CA 1
ATOM 1053 C C . GLN A 1 130 ? 1.646 3.381 3.085 1.00 83.06 130 GLN A C 1
ATOM 1055 O O . GLN A 1 130 ? 0.570 3.166 3.633 1.00 83.06 130 GLN A O 1
ATOM 1060 N N . ASN A 1 131 ? 2.118 4.612 2.871 1.00 77.56 131 ASN A N 1
ATOM 1061 C CA . ASN A 1 131 ? 1.414 5.818 3.310 1.00 77.56 131 ASN A CA 1
ATOM 1062 C C . ASN A 1 131 ? 0.029 5.943 2.653 1.00 77.56 131 ASN A C 1
ATOM 1064 O O . ASN A 1 131 ? -0.954 6.234 3.333 1.00 77.56 131 ASN A O 1
ATOM 1068 N N . PHE A 1 132 ? -0.072 5.667 1.347 1.00 81.75 132 PHE A N 1
ATOM 1069 C CA . PHE A 1 132 ? -1.354 5.653 0.636 1.00 81.75 132 PHE A CA 1
ATOM 1070 C C . PHE A 1 132 ? -2.325 4.621 1.224 1.00 81.75 132 PHE A C 1
ATOM 1072 O O . PHE A 1 132 ? -3.484 4.939 1.476 1.00 81.75 132 PHE A O 1
ATOM 1079 N N . LEU A 1 133 ? -1.864 3.390 1.466 1.00 81.75 133 LEU A N 1
ATOM 1080 C CA . LEU A 1 133 ? -2.698 2.326 2.028 1.00 81.75 133 LEU A CA 1
ATOM 1081 C C . LEU A 1 133 ? -3.123 2.623 3.470 1.00 81.75 133 LEU A C 1
ATOM 1083 O O . LEU A 1 133 ? -4.256 2.302 3.836 1.00 81.75 133 LEU A O 1
ATOM 1087 N N . SER A 1 134 ? -2.251 3.241 4.273 1.00 76.81 134 SER A N 1
ATOM 1088 C CA . SER A 1 134 ? -2.603 3.726 5.610 1.00 76.81 134 SER A CA 1
ATOM 1089 C C . SER A 1 134 ? -3.747 4.739 5.535 1.00 76.81 134 SER A C 1
ATOM 1091 O O . SER A 1 134 ? -4.766 4.543 6.193 1.00 76.81 134 SER A O 1
ATOM 1093 N N . GLY A 1 135 ? -3.637 5.755 4.670 1.00 73.75 135 GLY A N 1
ATOM 1094 C CA . GLY A 1 135 ? -4.701 6.746 4.470 1.00 73.75 135 GLY A CA 1
ATOM 1095 C C . GLY A 1 135 ? -6.003 6.123 3.956 1.00 73.75 135 GLY A C 1
ATOM 1096 O O . GLY A 1 135 ? -7.072 6.356 4.514 1.00 73.75 135 GLY A O 1
ATOM 1097 N N . LEU A 1 136 ? -5.917 5.238 2.956 1.00 77.88 136 LEU A N 1
ATOM 1098 C CA . LEU A 1 136 ? -7.083 4.537 2.408 1.00 77.88 136 LEU A CA 1
ATOM 1099 C C . LEU A 1 136 ? -7.799 3.681 3.463 1.00 77.88 136 LEU A C 1
ATOM 1101 O O . LEU A 1 136 ? -9.016 3.533 3.413 1.00 77.88 136 LEU A O 1
ATOM 1105 N N . THR A 1 137 ? -7.063 3.109 4.417 1.00 73.94 137 THR A N 1
ATOM 1106 C CA . THR A 1 137 ? -7.657 2.299 5.489 1.00 73.94 137 THR A CA 1
ATOM 1107 C C . THR A 1 137 ? -8.594 3.133 6.359 1.00 73.94 137 THR A C 1
ATOM 1109 O O . THR A 1 137 ? -9.670 2.650 6.703 1.00 73.94 137 THR A O 1
ATOM 1112 N N . VAL A 1 138 ? -8.218 4.376 6.670 1.00 69.38 138 VAL A N 1
ATOM 1113 C CA . VAL A 1 138 ? -9.048 5.304 7.453 1.00 69.38 138 VAL A CA 1
ATOM 1114 C C . VAL A 1 138 ? -10.341 5.623 6.704 1.00 69.38 138 VAL A C 1
ATOM 1116 O O . VAL A 1 138 ? -11.429 5.459 7.249 1.00 69.38 138 VAL A O 1
ATOM 1119 N N . GLU A 1 139 ? -10.239 5.979 5.423 1.00 72.75 139 GLU A N 1
ATOM 1120 C CA . GLU A 1 139 ? -11.409 6.277 4.585 1.00 72.75 139 GLU A CA 1
ATOM 1121 C C . GLU A 1 139 ? -12.354 5.072 4.460 1.00 72.75 139 GLU A C 1
ATOM 1123 O O . GLU A 1 139 ? -13.572 5.193 4.594 1.00 72.75 139 GLU A O 1
ATOM 1128 N N . LEU A 1 140 ? -11.804 3.870 4.260 1.00 71.75 140 LEU A N 1
ATOM 1129 C CA . LEU A 1 140 ? -12.603 2.646 4.176 1.00 71.75 140 LEU A CA 1
ATOM 1130 C C . LEU A 1 140 ? -13.301 2.299 5.497 1.00 71.75 140 LEU A C 1
ATOM 1132 O O . LEU A 1 140 ? -14.397 1.740 5.459 1.00 71.75 140 LEU A O 1
ATOM 1136 N N . GLN A 1 141 ? -12.697 2.611 6.648 1.00 71.69 141 GLN A N 1
ATOM 1137 C CA . GLN A 1 141 ? -13.358 2.457 7.947 1.00 71.69 141 GLN A CA 1
ATOM 1138 C C . GLN A 1 141 ? -14.572 3.379 8.045 1.00 71.69 141 GLN A C 1
ATOM 1140 O O . GLN A 1 141 ? -15.652 2.906 8.389 1.00 71.69 141 GLN A O 1
ATOM 1145 N N . THR A 1 142 ? -14.429 4.647 7.649 1.00 71.38 142 THR A N 1
ATOM 1146 C CA . THR A 1 142 ? -15.544 5.604 7.585 1.00 71.38 142 THR A CA 1
ATOM 1147 C C . THR A 1 142 ? -16.678 5.086 6.701 1.00 71.38 142 THR A C 1
ATOM 1149 O O . THR A 1 142 ? -17.832 5.066 7.125 1.00 71.38 142 THR A O 1
ATOM 1152 N N . LEU A 1 143 ? -16.361 4.590 5.499 1.00 70.38 143 LEU A N 1
ATOM 1153 C CA . LEU A 1 143 ? -17.364 4.020 4.591 1.00 70.38 143 LEU A CA 1
ATOM 1154 C C . LEU A 1 143 ? -18.044 2.766 5.160 1.00 70.38 143 LEU A C 1
ATOM 1156 O O . LEU A 1 143 ? -19.213 2.519 4.874 1.00 70.38 143 LEU A O 1
ATOM 1160 N N . GLY A 1 144 ? -17.334 1.979 5.971 1.00 70.38 144 GLY A N 1
ATOM 1161 C CA . GLY A 1 144 ? -17.877 0.793 6.633 1.00 70.38 144 GLY A CA 1
ATOM 1162 C C . GLY A 1 144 ? -18.961 1.089 7.675 1.00 70.38 144 GLY A C 1
ATOM 1163 O O . GLY A 1 144 ? -19.677 0.169 8.061 1.00 70.38 144 GLY A O 1
ATOM 1164 N N . HIS A 1 145 ? -19.096 2.343 8.111 1.00 76.12 145 HIS A N 1
ATOM 1165 C CA . HIS A 1 145 ? -20.126 2.790 9.053 1.00 76.12 145 HIS A CA 1
ATOM 1166 C C . HIS A 1 145 ? -21.388 3.343 8.374 1.00 76.12 145 HIS A C 1
ATOM 1168 O O . HIS A 1 145 ? -22.313 3.764 9.066 1.00 76.12 145 HIS A O 1
ATOM 1174 N N . ILE A 1 146 ? -21.440 3.366 7.040 1.00 78.62 146 ILE A N 1
ATOM 1175 C CA . ILE A 1 146 ? -22.624 3.819 6.309 1.00 78.62 146 ILE A CA 1
ATOM 1176 C C . ILE A 1 146 ? -23.707 2.738 6.386 1.00 78.62 146 ILE A C 1
ATOM 1178 O O . ILE A 1 146 ? -23.531 1.631 5.877 1.00 78.62 146 ILE A O 1
ATOM 1182 N N . GLU A 1 147 ? -24.849 3.089 6.971 1.00 79.00 147 GLU A N 1
ATOM 1183 C CA . GLU A 1 147 ? -26.082 2.306 6.910 1.00 79.00 147 GLU A CA 1
ATOM 1184 C C . GLU A 1 147 ? -27.053 2.980 5.938 1.00 79.00 147 GLU A C 1
ATOM 1186 O O . GLU A 1 147 ? -27.324 4.178 6.036 1.00 79.00 147 GLU A O 1
ATOM 1191 N N . PHE A 1 148 ? -27.577 2.213 4.983 1.00 80.44 148 PHE A N 1
ATOM 1192 C CA . PHE A 1 148 ? -28.630 2.690 4.092 1.00 80.44 148 PHE A CA 1
ATOM 1193 C C . PHE A 1 148 ? -29.985 2.414 4.747 1.00 80.44 148 PHE A C 1
ATOM 1195 O O . PHE A 1 148 ? -30.281 1.273 5.098 1.00 80.44 148 PHE A O 1
ATOM 1202 N N . SER A 1 149 ? -30.805 3.453 4.918 1.00 77.25 149 SER A N 1
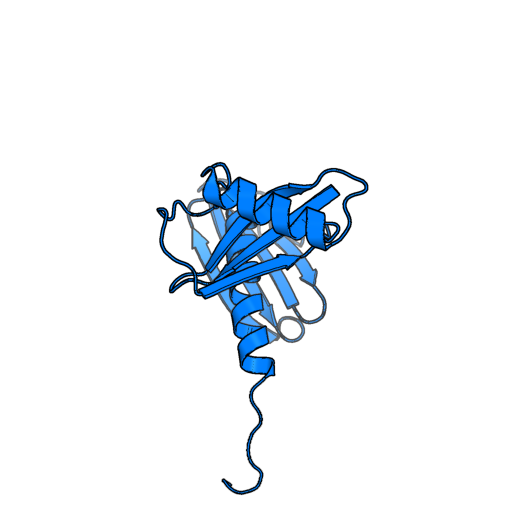ATOM 1203 C CA . SER A 1 149 ? -32.179 3.309 5.407 1.00 77.25 149 SER A CA 1
ATOM 1204 C C . SER A 1 149 ? -33.016 2.538 4.385 1.00 77.25 149 SER A C 1
ATOM 1206 O O . SER A 1 149 ? -33.067 2.915 3.215 1.00 77.25 149 SER A O 1
ATOM 1208 N N . GLU A 1 150 ? -33.726 1.497 4.824 1.00 70.88 150 GLU A N 1
ATOM 1209 C CA . GLU A 1 150 ? -34.647 0.730 3.966 1.00 70.88 150 GLU A CA 1
ATOM 1210 C C . GLU A 1 150 ? -35.805 1.587 3.410 1.00 70.88 150 GLU A C 1
ATOM 1212 O O . GLU A 1 150 ? -36.484 1.169 2.477 1.00 70.88 150 GLU A O 1
ATOM 1217 N N . ASN A 1 151 ? -36.018 2.795 3.949 1.00 65.50 151 ASN A N 1
ATOM 1218 C CA . ASN A 1 151 ? -37.127 3.682 3.588 1.00 65.50 151 ASN A CA 1
ATOM 1219 C C . ASN A 1 151 ? -36.799 4.707 2.481 1.00 65.50 151 ASN A C 1
ATOM 1221 O O . ASN A 1 151 ? -37.640 5.558 2.196 1.00 65.50 151 ASN A O 1
ATOM 1225 N N . GLU A 1 152 ? -35.603 4.670 1.882 1.00 57.34 152 GLU A N 1
ATOM 1226 C CA . GLU A 1 152 ? -35.168 5.626 0.842 1.00 57.34 152 GLU A CA 1
ATOM 1227 C C . GLU A 1 152 ? -34.893 4.979 -0.534 1.00 57.34 152 GLU A C 1
ATOM 1229 O O . GLU A 1 152 ? -34.098 5.504 -1.318 1.00 57.34 152 GLU A O 1
ATOM 1234 N N . VAL A 1 153 ? -35.560 3.859 -0.855 1.00 51.22 153 VAL A N 1
ATOM 1235 C CA . VAL A 1 153 ? -35.556 3.240 -2.202 1.00 51.22 153 VAL A CA 1
ATOM 1236 C C . VAL A 1 153 ? -36.936 3.298 -2.843 1.00 51.22 153 VAL A C 1
ATOM 1238 O O . VAL A 1 153 ? -37.912 2.879 -2.182 1.00 51.22 153 VAL A O 1
#